Protein AF-A0A2X4XHI5-F1 (afdb_monomer)

Secondary structure (DSSP, 8-state):
------------TTT-TTSHHHHHHHHHHHHHHHHSPP-

Foldseek 3Di:
DQDPDDDDDD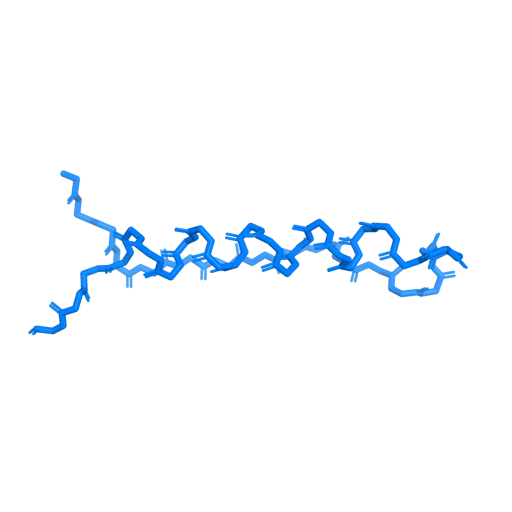DDPVPCPPCPSVVVRVVVVVVVVVPHDDD

InterPro domains:
  IPR006035 Ureohyd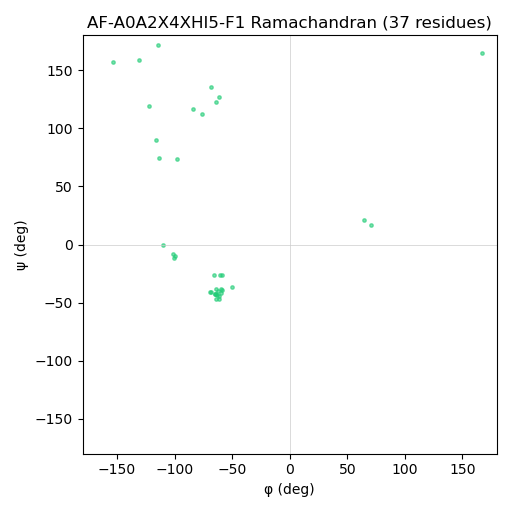rolase [PF00491] (2-34)
  IPR006035 Ureohydrolase [PS51409] (1-39)
  IPR023696 Ureohydrolase domain superfamily [SSF52768] (2-36)

Sequence (39 aa):
MNLVGADVVEVSPPYDRSGNTALLAANLLFEMLCVLPDR

Radius of gyration: 12.29 Å; Cα contacts (8 Å, |Δi|>4): 19; chains: 1; bounding box: 28×13×34 Å

Organism: Serratia plymuthica (NCBI:txid82996)

Mean predicted aligned error: 3.73 Å

pLDDT: mean 91.78, std 9.39, range [57.53, 98.06]

Solvent-accessible surface area (backbone atoms only — not comparable to full-atom values): 2712 Å² total; per-residue (Å²): 134,88,69,89,77,87,86,87,77,90,72,52,71,94,77,33,89,83,42,59,58,56,53,49,50,51,53,50,52,49,55,50,56,72,72,43,74,80,130

Structure (mmCIF, N/CA/C/O backbone):
data_AF-A0A2X4XHI5-F1
#
_entry.id   AF-A0A2X4XHI5-F1
#
loop_
_atom_site.group_PDB
_atom_site.id
_atom_site.type_symbol
_atom_site.label_atom_id
_atom_site.label_alt_id
_atom_site.label_comp_id
_atom_site.label_asym_id
_atom_site.label_entity_id
_atom_site.label_seq_id
_atom_site.pdbx_PDB_ins_code
_atom_site.Cartn_x
_atom_site.Cartn_y
_atom_site.Cartn_z
_atom_site.occupancy
_atom_site.B_iso_or_equiv
_atom_site.auth_seq_id
_atom_site.auth_comp_id
_atom_site.auth_asym_id
_atom_site.auth_atom_id
_atom_site.pdbx_PDB_model_num
ATOM 1 N N . MET A 1 1 ? -20.366 6.505 10.816 1.00 63.44 1 MET A N 1
ATOM 2 C CA . MET A 1 1 ? -19.831 5.459 9.915 1.00 63.44 1 MET A CA 1
ATOM 3 C C . MET A 1 1 ? -19.142 4.422 10.786 1.00 63.44 1 MET A C 1
ATOM 5 O O . MET A 1 1 ? -18.529 4.825 11.762 1.00 63.44 1 MET A O 1
ATOM 9 N N . ASN A 1 2 ? -19.305 3.129 10.502 1.00 81.19 2 ASN A N 1
ATOM 10 C CA . ASN A 1 2 ? -18.697 2.038 11.274 1.00 81.19 2 ASN A CA 1
ATOM 11 C C . ASN A 1 2 ? -17.668 1.329 10.382 1.00 81.19 2 ASN A C 1
ATOM 13 O O . ASN A 1 2 ? -17.964 0.291 9.792 1.00 81.19 2 ASN A O 1
ATOM 17 N N . LEU A 1 3 ? -16.522 1.980 10.171 1.00 83.69 3 LEU A N 1
ATOM 18 C CA . LEU A 1 3 ? -15.447 1.447 9.340 1.00 83.69 3 LEU A CA 1
ATOM 19 C C . LEU A 1 3 ? -14.600 0.498 10.192 1.00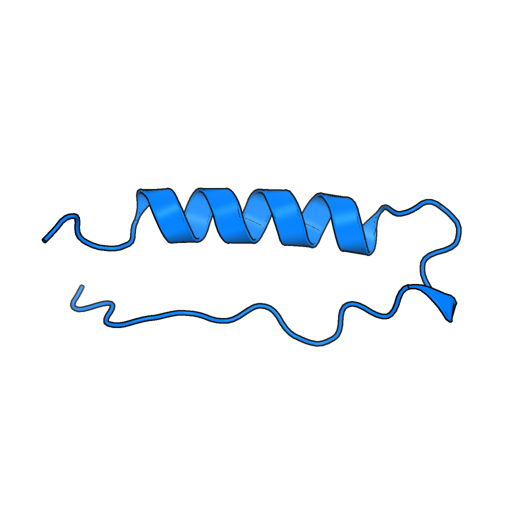 83.69 3 LEU A C 1
ATOM 21 O O . LEU A 1 3 ? -14.001 0.918 11.176 1.00 83.69 3 LEU A O 1
ATOM 25 N N . VAL A 1 4 ? -14.585 -0.782 9.820 1.00 90.62 4 VAL A N 1
ATOM 26 C CA . VAL A 1 4 ? -13.916 -1.857 10.579 1.00 90.62 4 VAL A CA 1
ATOM 27 C C . VAL A 1 4 ? -12.561 -2.262 9.991 1.00 90.62 4 VAL A C 1
ATOM 29 O O . VAL A 1 4 ? -11.836 -3.048 10.593 1.00 90.62 4 VAL A O 1
ATOM 32 N N . GLY A 1 5 ? -12.224 -1.743 8.811 1.00 91.56 5 GLY A N 1
ATOM 33 C CA . GLY A 1 5 ? -11.001 -2.049 8.076 1.00 91.56 5 GLY A CA 1
ATOM 34 C C . GLY A 1 5 ? -11.075 -1.537 6.638 1.00 91.56 5 GLY A C 1
ATOM 35 O O . GLY A 1 5 ? -12.158 -1.196 6.158 1.00 91.56 5 GLY A O 1
ATOM 36 N N . ALA A 1 6 ? -9.922 -1.482 5.974 1.00 93.94 6 ALA A N 1
ATOM 37 C CA . ALA A 1 6 ? -9.791 -1.125 4.566 1.00 93.94 6 ALA A CA 1
ATOM 38 C C . ALA A 1 6 ? -8.528 -1.760 3.960 1.00 93.94 6 ALA A C 1
ATOM 40 O O . ALA A 1 6 ? -7.580 -2.072 4.685 1.00 93.94 6 ALA A O 1
ATOM 41 N N . ASP A 1 7 ? -8.516 -1.929 2.640 1.00 96.38 7 ASP A N 1
ATOM 42 C CA . ASP A 1 7 ? -7.378 -2.399 1.856 1.00 96.38 7 ASP A CA 1
ATOM 43 C C . ASP A 1 7 ? -7.122 -1.490 0.639 1.00 96.38 7 ASP A C 1
ATOM 45 O O . ASP A 1 7 ? -7.981 -0.726 0.199 1.00 96.38 7 ASP A O 1
ATOM 49 N N . VAL A 1 8 ? -5.893 -1.539 0.117 1.00 96.31 8 VAL A N 1
ATOM 50 C CA . VAL A 1 8 ? -5.534 -0.954 -1.183 1.00 96.31 8 VAL A CA 1
ATOM 51 C C . VAL A 1 8 ? -4.971 -2.063 -2.045 1.00 96.31 8 VAL A C 1
ATOM 53 O O . VAL A 1 8 ? -3.958 -2.673 -1.704 1.00 96.31 8 VAL A O 1
ATOM 56 N N . VAL A 1 9 ? -5.639 -2.315 -3.163 1.00 97.06 9 VAL A N 1
ATOM 57 C CA . VAL A 1 9 ? -5.314 -3.384 -4.109 1.00 97.06 9 VAL A CA 1
ATOM 58 C C . VAL A 1 9 ? -4.873 -2.806 -5.453 1.00 97.06 9 VAL A C 1
ATOM 60 O O . VAL A 1 9 ? -4.941 -1.600 -5.680 1.00 97.06 9 VAL A O 1
ATOM 63 N N . GLU A 1 10 ? -4.394 -3.675 -6.342 1.00 97.06 10 GLU A N 1
ATOM 64 C CA . GLU A 1 10 ? -3.982 -3.331 -7.714 1.00 97.06 10 GLU A CA 1
ATOM 65 C C . GLU A 1 10 ? -2.784 -2.374 -7.837 1.00 97.06 10 GLU A C 1
ATOM 67 O O . GLU A 1 10 ? -2.529 -1.792 -8.894 1.00 97.06 10 GLU A O 1
ATOM 72 N N . VAL A 1 11 ? -1.958 -2.264 -6.795 1.00 96.56 11 VAL A N 1
ATOM 73 C CA . VAL A 1 11 ? -0.624 -1.669 -6.932 1.00 96.56 11 VAL A CA 1
ATOM 74 C C . VAL A 1 11 ? 0.281 -2.688 -7.610 1.00 96.56 11 VAL A C 1
ATOM 76 O O . VAL A 1 11 ? 0.608 -3.724 -7.035 1.00 96.56 11 VAL A O 1
ATOM 79 N N . SER A 1 12 ? 0.704 -2.387 -8.835 1.00 96.75 12 SER A N 1
ATOM 80 C CA . SER A 1 12 ? 1.573 -3.267 -9.616 1.00 96.75 12 SER A CA 1
ATOM 81 C C . SER A 1 12 ? 2.924 -2.605 -9.896 1.00 96.75 12 SER A C 1
ATOM 83 O O . SER A 1 12 ? 3.080 -1.968 -10.941 1.00 96.75 12 SER A O 1
ATOM 85 N N . PRO A 1 13 ? 3.932 -2.785 -9.015 1.00 94.50 13 PRO A N 1
ATOM 86 C CA . PRO A 1 13 ? 5.266 -2.209 -9.1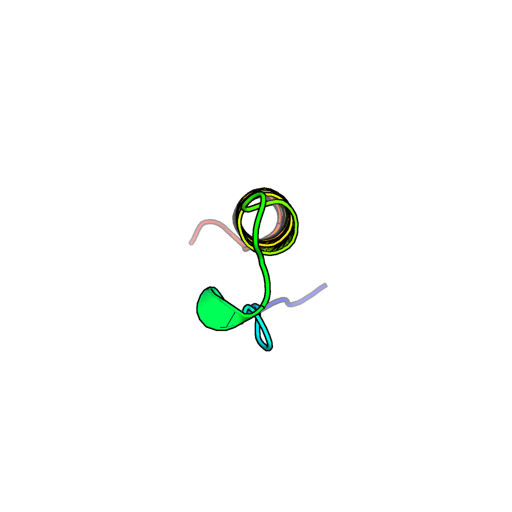97 1.00 94.50 13 PRO A CA 1
ATOM 87 C C . PRO A 1 13 ? 5.901 -2.463 -10.576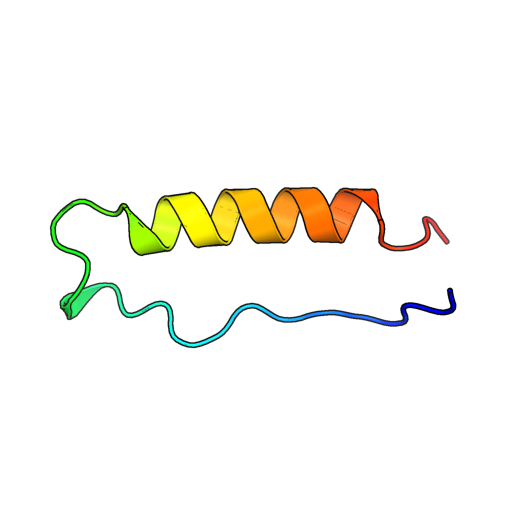 1.00 94.50 13 PRO A C 1
ATOM 89 O O . PRO A 1 13 ? 6.520 -1.542 -11.103 1.00 94.50 13 PRO A O 1
ATOM 92 N N . PRO A 1 14 ? 5.721 -3.635 -11.231 1.00 96.62 14 PRO A N 1
ATOM 93 C CA . PRO A 1 14 ? 6.257 -3.850 -12.579 1.00 96.62 14 PRO A CA 1
ATOM 94 C C . PRO A 1 14 ? 5.709 -2.887 -13.647 1.00 96.62 14 PRO A C 1
ATOM 96 O O . PRO A 1 14 ? 6.387 -2.631 -14.642 1.00 96.62 14 PRO A O 1
ATOM 99 N N . TYR A 1 15 ? 4.497 -2.355 -13.458 1.00 95.38 15 TYR A N 1
ATOM 100 C CA . TYR A 1 15 ? 3.851 -1.421 -14.387 1.00 95.38 15 TYR A CA 1
ATOM 101 C C . TYR A 1 15 ? 3.965 0.045 -13.944 1.00 95.38 15 TYR A C 1
ATOM 103 O O . TYR A 1 15 ? 3.699 0.948 -14.737 1.00 95.38 15 TYR A O 1
ATOM 111 N N . ASP A 1 16 ? 4.422 0.296 -12.718 1.00 94.81 16 ASP A N 1
ATOM 112 C CA . ASP A 1 16 ? 4.552 1.630 -12.139 1.00 94.81 16 ASP A CA 1
ATOM 113 C C . ASP A 1 16 ? 5.988 2.164 -12.258 1.00 94.81 16 ASP A C 1
ATOM 115 O O . ASP A 1 16 ? 6.756 2.227 -11.299 1.00 94.81 16 ASP A O 1
ATOM 119 N N . ARG A 1 17 ? 6.366 2.552 -13.480 1.00 93.94 17 ARG A N 1
ATOM 120 C CA . ARG A 1 17 ? 7.746 2.948 -13.831 1.00 93.94 17 ARG A CA 1
ATOM 121 C C . ARG A 1 17 ? 8.297 4.132 -13.032 1.00 93.94 17 ARG A C 1
ATOM 123 O O . ARG A 1 17 ? 9.512 4.263 -12.921 1.00 93.94 17 ARG A O 1
ATOM 130 N N . SER A 1 18 ? 7.426 5.004 -12.533 1.00 96.38 18 SER A N 1
ATOM 131 C CA . SER A 1 18 ? 7.804 6.197 -11.764 1.00 96.38 18 SER A CA 1
ATOM 132 C C . SER A 1 18 ? 7.423 6.100 -10.286 1.00 96.38 18 SER A C 1
ATOM 134 O O . SER A 1 18 ? 7.697 7.035 -9.542 1.00 96.38 18 SER A O 1
ATOM 136 N N . GLY A 1 19 ? 6.807 4.995 -9.851 1.00 95.69 19 GLY A N 1
ATOM 137 C CA . GLY A 1 19 ? 6.331 4.836 -8.476 1.00 95.69 19 GLY A CA 1
ATOM 138 C C . GLY A 1 19 ? 5.113 5.703 -8.133 1.00 95.69 19 GLY A C 1
ATOM 139 O O . GLY A 1 19 ? 4.836 5.924 -6.956 1.00 95.69 19 GLY A O 1
ATOM 140 N N . ASN A 1 20 ? 4.400 6.231 -9.130 1.00 97.44 20 ASN A N 1
ATOM 141 C CA . ASN A 1 20 ? 3.277 7.144 -8.917 1.00 97.44 20 ASN A CA 1
ATOM 142 C C . ASN A 1 20 ? 2.082 6.420 -8.294 1.00 97.44 20 ASN A C 1
ATOM 144 O O . ASN A 1 20 ? 1.430 6.955 -7.400 1.00 97.44 20 ASN A O 1
ATOM 148 N N . THR A 1 21 ? 1.799 5.203 -8.755 1.00 96.38 21 THR A N 1
ATOM 149 C CA . THR A 1 21 ? 0.718 4.376 -8.213 1.00 96.38 21 THR A CA 1
ATOM 150 C C . THR A 1 21 ? 1.048 3.929 -6.792 1.00 96.38 21 THR A C 1
ATOM 152 O O . THR A 1 21 ? 0.181 3.983 -5.925 1.00 96.38 21 THR A O 1
ATOM 155 N N . ALA A 1 22 ? 2.301 3.560 -6.521 1.00 97.62 22 ALA A N 1
ATOM 156 C CA . ALA A 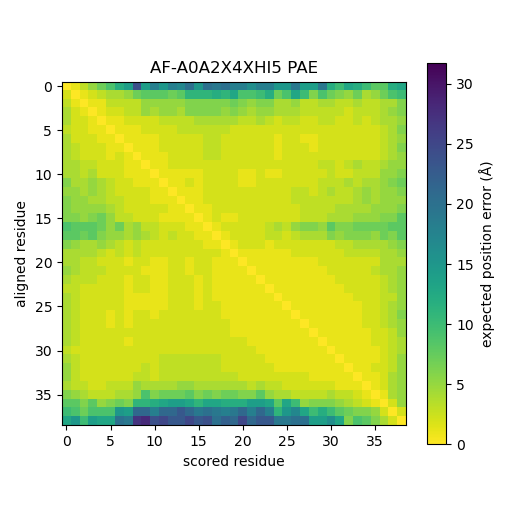1 22 ? 2.759 3.211 -5.180 1.00 97.62 22 ALA A CA 1
ATOM 157 C C . ALA A 1 22 ? 2.699 4.409 -4.214 1.00 97.62 22 ALA A C 1
ATOM 159 O O . ALA A 1 22 ? 2.229 4.264 -3.086 1.00 97.62 22 ALA A O 1
ATOM 160 N N . LEU A 1 23 ? 3.117 5.601 -4.657 1.00 98.06 23 LEU A N 1
ATOM 161 C CA . LEU A 1 23 ? 3.043 6.826 -3.854 1.00 98.06 23 LEU A CA 1
ATOM 162 C C . LEU A 1 23 ? 1.592 7.225 -3.561 1.00 98.06 23 LEU A C 1
ATOM 164 O O . LEU A 1 23 ? 1.259 7.573 -2.429 1.00 98.06 23 LEU A O 1
ATOM 168 N N . LEU A 1 24 ? 0.715 7.134 -4.563 1.00 97.50 24 LEU A N 1
ATOM 169 C CA . LEU A 1 24 ? -0.713 7.375 -4.382 1.00 97.50 24 LEU A CA 1
ATOM 170 C C . LEU A 1 24 ? -1.324 6.384 -3.382 1.00 97.50 24 LEU A C 1
ATOM 172 O O . LEU A 1 24 ? -2.031 6.803 -2.470 1.00 97.50 24 LEU A O 1
ATOM 176 N N . ALA A 1 25 ? -1.021 5.090 -3.513 1.00 97.75 25 ALA A N 1
ATOM 177 C CA . ALA A 1 25 ? -1.494 4.058 -2.593 1.00 97.75 25 ALA A CA 1
ATOM 178 C C . ALA A 1 25 ? -1.044 4.310 -1.147 1.00 97.75 25 ALA A C 1
ATOM 180 O O . ALA A 1 25 ? -1.832 4.127 -0.221 1.00 97.75 25 ALA A O 1
ATOM 181 N N . ALA A 1 26 ? 0.192 4.780 -0.948 1.00 97.62 26 ALA A N 1
ATOM 182 C CA . ALA A 1 26 ? 0.696 5.150 0.371 1.00 97.62 26 ALA A CA 1
ATOM 183 C C . ALA A 1 26 ? -0.089 6.322 0.987 1.00 97.62 26 ALA A C 1
ATOM 185 O O . ALA A 1 26 ? -0.464 6.254 2.157 1.00 97.62 26 ALA A O 1
ATOM 186 N N . ASN A 1 27 ? -0.392 7.361 0.201 1.00 97.94 27 ASN A N 1
ATOM 187 C CA . ASN A 1 27 ? -1.198 8.491 0.672 1.00 97.94 27 ASN A CA 1
ATOM 188 C C . ASN A 1 27 ? -2.629 8.062 1.025 1.00 97.94 27 ASN A C 1
ATOM 190 O O . ASN A 1 27 ? -3.131 8.434 2.081 1.00 97.94 27 ASN A O 1
ATOM 194 N N . LEU A 1 28 ? -3.258 7.221 0.197 1.00 96.75 28 LEU A N 1
ATOM 195 C CA . LEU A 1 28 ? -4.590 6.681 0.484 1.00 96.75 28 LEU A CA 1
ATOM 196 C C . LEU A 1 28 ? -4.598 5.839 1.765 1.00 96.75 28 LEU A C 1
ATOM 198 O O . LEU A 1 28 ? -5.490 5.998 2.593 1.00 96.75 28 LEU A O 1
ATOM 202 N N . LEU A 1 29 ? -3.601 4.968 1.965 1.00 96.50 29 LEU A N 1
ATOM 203 C CA . LEU A 1 29 ? -3.461 4.189 3.203 1.00 96.50 29 LEU A CA 1
ATOM 204 C C . LEU A 1 29 ? -3.305 5.086 4.433 1.00 96.50 29 LEU A C 1
ATOM 206 O O . LEU A 1 29 ? -3.873 4.777 5.478 1.00 96.50 29 LEU A O 1
ATOM 210 N N . PHE A 1 30 ? -2.571 6.193 4.315 1.00 96.19 30 PHE A N 1
ATOM 211 C CA . PHE A 1 30 ? -2.451 7.171 5.392 1.00 96.19 30 PHE A CA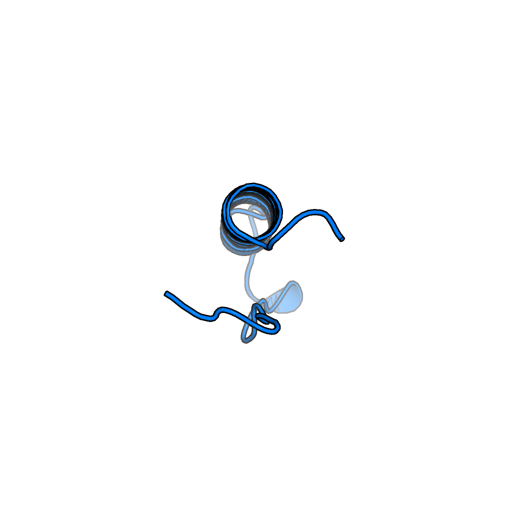 1
ATOM 212 C C . PHE A 1 30 ? -3.797 7.836 5.708 1.00 96.19 30 PHE A C 1
ATOM 214 O O . PHE A 1 30 ? -4.196 7.881 6.868 1.00 96.19 30 PHE A O 1
ATOM 221 N N . GLU A 1 31 ? -4.538 8.279 4.692 1.00 95.50 31 GLU A N 1
ATOM 222 C CA . GLU A 1 31 ? -5.883 8.836 4.878 1.00 95.50 31 GLU A CA 1
ATOM 223 C C . GLU A 1 31 ? -6.837 7.821 5.518 1.00 95.50 31 GLU A C 1
ATOM 225 O O . GLU A 1 31 ? -7.579 8.162 6.439 1.00 95.50 31 GLU A O 1
ATOM 230 N N . MET A 1 32 ? -6.780 6.557 5.087 1.00 93.69 32 MET A N 1
ATOM 231 C CA . MET A 1 32 ? -7.570 5.474 5.672 1.00 93.69 32 MET A CA 1
ATOM 232 C C . MET A 1 32 ? -7.190 5.200 7.125 1.00 93.69 32 MET A C 1
ATOM 234 O O . MET A 1 32 ? -8.077 4.991 7.947 1.00 93.69 32 MET A O 1
ATOM 238 N N . LEU A 1 33 ? -5.903 5.271 7.473 1.00 92.00 33 LEU A N 1
ATOM 239 C CA . LEU A 1 33 ? -5.455 5.185 8.860 1.00 92.00 33 LEU A CA 1
ATOM 240 C C . LEU A 1 33 ? -6.008 6.341 9.706 1.00 92.00 33 LEU A C 1
ATOM 242 O O . LEU A 1 33 ? -6.441 6.102 10.825 1.00 92.00 33 LEU A O 1
ATOM 246 N N . CYS A 1 34 ? -6.054 7.566 9.174 1.00 92.44 34 CYS A N 1
ATOM 247 C CA . CYS A 1 34 ? -6.593 8.726 9.892 1.00 92.44 34 CYS A CA 1
ATOM 248 C C . CYS A 1 34 ? -8.100 8.640 10.179 1.00 92.44 34 CYS A C 1
ATOM 250 O O . CYS A 1 34 ? -8.573 9.289 11.111 1.00 92.44 34 CYS A O 1
ATOM 252 N N . VAL A 1 35 ? -8.864 7.896 9.374 1.00 90.94 35 VAL A N 1
ATOM 253 C CA . VAL A 1 35 ? -10.319 7.729 9.564 1.00 90.94 35 VAL A CA 1
ATOM 254 C C . VAL A 1 35 ? -10.695 6.406 10.227 1.00 90.94 35 VAL A C 1
ATOM 256 O O . VAL A 1 35 ? -11.854 6.228 10.611 1.00 90.94 35 VAL A O 1
ATOM 259 N N . LEU A 1 36 ? -9.750 5.469 10.351 1.00 87.56 36 LEU A N 1
ATOM 260 C CA . LEU A 1 36 ? -9.956 4.252 11.121 1.00 87.56 36 LEU A CA 1
ATOM 261 C C . LEU A 1 36 ? -10.046 4.612 12.611 1.00 87.56 36 LEU A C 1
ATOM 263 O O . LEU A 1 36 ? -9.26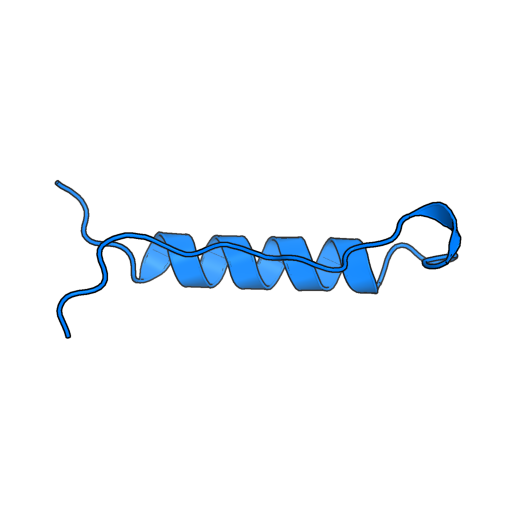7 5.430 13.095 1.00 87.56 36 LEU A O 1
ATOM 267 N N . PRO A 1 37 ? -11.008 4.036 13.346 1.00 79.12 37 PRO A N 1
ATOM 268 C CA . PRO A 1 37 ? -11.167 4.343 14.757 1.00 79.12 37 PRO A CA 1
ATOM 269 C C . PRO A 1 37 ? -9.933 3.887 15.54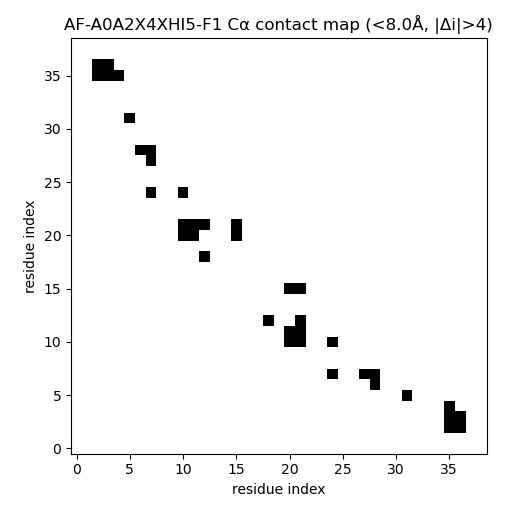6 1.00 79.12 37 PRO A C 1
ATOM 271 O O . PRO A 1 37 ? -9.586 2.702 15.544 1.00 79.12 37 PRO A O 1
ATOM 274 N N . ASP A 1 38 ? -9.295 4.832 16.243 1.00 69.19 38 ASP A N 1
ATOM 275 C CA . ASP A 1 38 ? -8.387 4.520 17.344 1.00 69.19 38 ASP A CA 1
ATOM 276 C C . ASP A 1 38 ? -9.202 3.792 18.419 1.00 69.19 38 ASP A C 1
ATOM 278 O O . ASP A 1 38 ? -10.291 4.236 18.785 1.00 69.19 38 ASP A O 1
ATOM 282 N N . ARG A 1 39 ? -8.705 2.624 18.831 1.00 57.53 39 ARG A N 1
ATOM 283 C CA . ARG A 1 39 ? -9.377 1.669 19.727 1.00 57.53 39 ARG A CA 1
ATOM 284 C C . ARG A 1 39 ? -10.111 2.295 20.912 1.00 57.53 39 ARG A C 1
ATOM 286 O O . ARG A 1 39 ? -9.498 3.128 21.614 1.00 57.53 39 ARG A O 1
#